Protein AF-A0A937SEG9-F1 (afdb_monomer_lite)

Structure (mmCIF, N/CA/C/O backbone):
data_AF-A0A937SEG9-F1
#
_entry.id   AF-A0A937SEG9-F1
#
loop_
_atom_site.group_PDB
_atom_site.id
_atom_site.type_symbol
_atom_site.label_atom_id
_atom_site.label_alt_id
_atom_site.label_comp_id
_atom_site.label_asym_id
_atom_site.label_entity_id
_atom_site.label_seq_id
_atom_site.pdbx_PDB_ins_code
_atom_site.Cartn_x
_atom_site.Cartn_y
_atom_site.Cartn_z
_atom_site.occupancy
_atom_site.B_iso_or_equiv
_atom_site.auth_seq_id
_atom_site.auth_comp_id
_atom_site.auth_asym_id
_atom_site.auth_atom_id
_atom_site.pdbx_PDB_model_num
ATOM 1 N N . MET A 1 1 ? -4.144 3.772 30.340 1.00 59.12 1 MET A N 1
ATOM 2 C CA . MET A 1 1 ? -4.067 3.824 28.862 1.00 59.12 1 MET A CA 1
ATOM 3 C C . MET A 1 1 ? -5.266 4.599 28.363 1.00 59.12 1 MET A C 1
ATOM 5 O O . MET A 1 1 ? -6.378 4.267 28.757 1.00 59.12 1 MET A O 1
ATOM 9 N N . SER A 1 2 ? -5.044 5.672 27.604 1.00 72.81 2 SER A N 1
ATOM 10 C CA . SER A 1 2 ? -6.135 6.532 27.136 1.00 72.81 2 SER A CA 1
ATOM 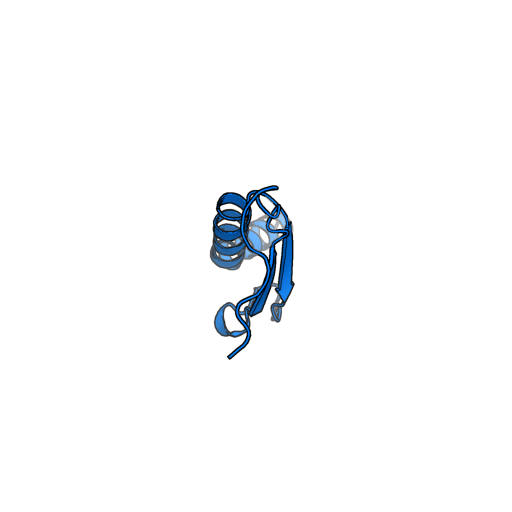11 C C . SER A 1 2 ? -6.930 5.826 26.029 1.00 72.81 2 SER A C 1
ATOM 13 O O . SER A 1 2 ? -6.385 5.053 25.240 1.00 72.81 2 SER A O 1
ATOM 15 N N . THR A 1 3 ? -8.236 6.072 25.963 1.00 74.31 3 THR A N 1
ATOM 16 C CA . THR A 1 3 ? -9.132 5.517 24.932 1.00 74.31 3 THR A CA 1
ATOM 17 C C . THR A 1 3 ? -8.679 5.875 23.511 1.00 74.31 3 THR A C 1
ATOM 19 O O . THR A 1 3 ? -8.847 5.077 22.594 1.00 74.31 3 THR A O 1
ATOM 22 N N . LEU A 1 4 ? -8.024 7.027 23.342 1.00 72.94 4 LEU A N 1
ATOM 23 C CA . LEU A 1 4 ? -7.460 7.499 22.075 1.00 72.94 4 LEU A CA 1
ATOM 24 C C . LEU A 1 4 ? -6.316 6.608 21.561 1.00 72.94 4 LEU A C 1
ATOM 26 O O . LEU A 1 4 ? -6.280 6.279 20.375 1.00 72.94 4 LEU A O 1
ATOM 30 N N . GLU A 1 5 ? -5.417 6.160 22.443 1.00 72.31 5 GLU A N 1
ATOM 31 C CA . GLU A 1 5 ? -4.313 5.260 22.073 1.00 72.31 5 GLU A CA 1
ATOM 32 C C . GLU A 1 5 ? -4.816 3.886 21.616 1.00 72.31 5 GLU A C 1
ATOM 34 O O . GLU A 1 5 ? -4.253 3.281 20.702 1.00 72.31 5 GLU A O 1
ATOM 39 N N . SER A 1 6 ? -5.893 3.396 22.236 1.00 81.44 6 SER A N 1
ATOM 40 C CA . SER A 1 6 ? -6.530 2.129 21.863 1.00 81.44 6 SER A CA 1
ATOM 41 C C . SER A 1 6 ? -7.100 2.190 20.441 1.00 81.44 6 SER A C 1
ATOM 43 O O . SER A 1 6 ? -6.835 1.309 19.619 1.00 81.44 6 SER A O 1
ATOM 45 N N . THR A 1 7 ? -7.807 3.272 20.109 1.00 84.44 7 THR A N 1
ATOM 46 C CA . THR A 1 7 ? -8.417 3.469 18.786 1.00 84.44 7 THR A CA 1
ATOM 47 C C . THR A 1 7 ? -7.370 3.635 17.686 1.00 84.44 7 THR A C 1
ATOM 49 O O . THR A 1 7 ? -7.496 3.032 16.619 1.00 84.44 7 THR A O 1
ATOM 52 N N . ALA A 1 8 ? -6.301 4.394 17.947 1.00 86.12 8 ALA A N 1
ATOM 53 C CA . ALA A 1 8 ? -5.209 4.569 16.991 1.00 86.12 8 ALA A CA 1
ATOM 54 C C . ALA A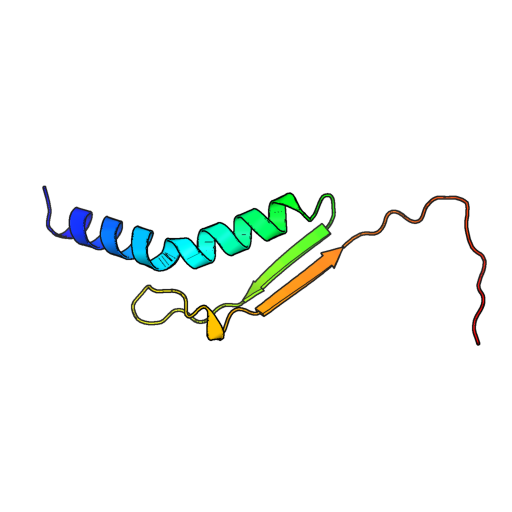 1 8 ? -4.533 3.231 16.649 1.00 86.12 8 ALA A C 1
ATOM 56 O O . ALA A 1 8 ? -4.317 2.924 15.476 1.00 86.12 8 ALA A O 1
ATOM 57 N N . LYS A 1 9 ? -4.275 2.388 17.659 1.00 88.69 9 LYS A N 1
ATOM 58 C CA . LYS A 1 9 ? -3.734 1.038 17.445 1.00 88.69 9 LYS A CA 1
ATOM 59 C C . LYS A 1 9 ? -4.671 0.176 16.603 1.00 88.69 9 LYS A C 1
ATOM 61 O O . LYS A 1 9 ? -4.213 -0.484 15.675 1.00 88.69 9 LYS A O 1
ATOM 66 N N . GLN A 1 10 ? -5.976 0.201 16.878 1.00 90.19 10 GLN A N 1
ATOM 67 C CA . GLN A 1 10 ? -6.956 -0.558 16.092 1.00 90.19 10 GLN A CA 1
ATOM 68 C C . GLN A 1 10 ? -6.986 -0.131 14.620 1.00 90.19 10 GLN A C 1
ATOM 70 O O . GLN A 1 10 ? -7.022 -0.990 13.740 1.00 90.19 10 GLN A O 1
ATOM 75 N N . LEU A 1 11 ? -6.937 1.174 14.336 1.00 90.31 11 LEU A N 1
ATOM 76 C CA . LEU A 1 11 ? -6.871 1.679 12.962 1.00 90.31 11 LEU A CA 1
ATOM 77 C C . LEU A 1 11 ? -5.582 1.253 12.257 1.00 90.31 11 LEU A C 1
ATOM 79 O O . LEU A 1 11 ? -5.621 0.903 11.077 1.00 90.31 11 LEU A O 1
ATOM 83 N N . LEU A 1 12 ? -4.461 1.220 12.978 1.00 90.94 12 LEU A N 1
ATOM 84 C CA . LEU A 1 12 ? -3.192 0.743 12.438 1.00 90.94 12 LEU A CA 1
ATOM 85 C C . LEU A 1 12 ? -3.292 -0.730 12.009 1.00 90.94 12 LEU A C 1
ATOM 87 O O . LEU A 1 12 ? -2.967 -1.063 10.871 1.00 90.94 12 LEU A O 1
ATOM 91 N N . TYR A 1 13 ? -3.832 -1.595 12.876 1.00 93.81 13 TYR A N 1
ATOM 92 C CA . TYR A 1 13 ? -4.028 -3.015 12.561 1.00 93.81 13 TYR A CA 1
ATOM 93 C C . TYR A 1 13 ? -4.970 -3.233 11.374 1.00 93.81 13 TYR A C 1
ATOM 95 O O . TYR A 1 13 ? -4.709 -4.084 10.527 1.00 93.81 13 TYR A O 1
ATOM 103 N N . ARG A 1 14 ? -6.045 -2.444 11.269 1.00 94.62 14 ARG A N 1
ATOM 104 C CA . ARG A 1 14 ? -6.997 -2.542 10.150 1.00 94.62 14 ARG A CA 1
ATOM 105 C C . ARG A 1 14 ? -6.392 -2.131 8.806 1.00 94.62 14 ARG A C 1
ATOM 107 O O . ARG A 1 14 ? -6.840 -2.622 7.776 1.00 94.62 14 ARG A O 1
ATOM 114 N N . ASN A 1 15 ? -5.372 -1.272 8.807 1.00 96.31 15 ASN A N 1
ATOM 115 C CA . ASN A 1 15 ? -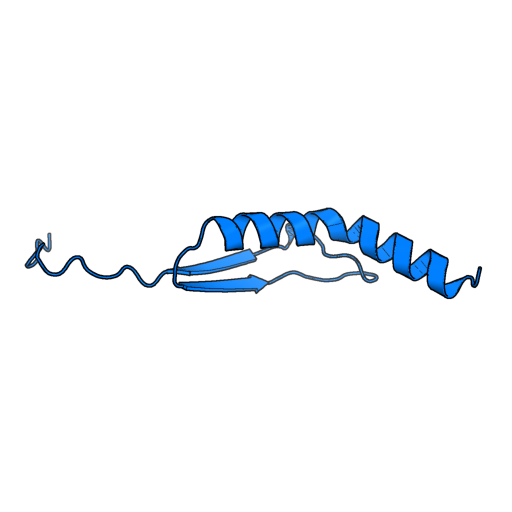4.669 -0.832 7.598 1.00 96.31 15 ASN A CA 1
ATOM 116 C C . ASN A 1 15 ? -3.411 -1.657 7.277 1.00 96.31 15 ASN A C 1
ATOM 118 O O . ASN A 1 15 ? -2.745 -1.387 6.276 1.00 96.31 15 ASN A O 1
ATOM 122 N N . LEU A 1 16 ? -3.105 -2.690 8.068 1.00 96.12 16 LEU A N 1
ATOM 123 C CA . LEU A 1 16 ? -1.980 -3.590 7.814 1.00 96.12 16 LEU A CA 1
ATOM 124 C C . LEU A 1 16 ? -1.964 -4.170 6.381 1.00 96.12 16 LEU A C 1
ATOM 126 O O . LEU A 1 16 ? -0.886 -4.205 5.785 1.00 96.12 16 LEU A O 1
ATOM 130 N N . PRO A 1 17 ? -3.108 -4.549 5.766 1.00 95.81 17 PRO A N 1
ATOM 131 C CA . PRO A 1 17 ? -3.116 -5.037 4.386 1.00 95.81 17 PRO A CA 1
ATOM 132 C C . PRO A 1 17 ? -2.616 -4.008 3.364 1.00 95.81 17 PRO A C 1
ATOM 134 O O . PRO A 1 17 ? -1.893 -4.370 2.436 1.00 95.81 17 PRO A O 1
ATOM 137 N N . LEU A 1 18 ? -2.962 -2.726 3.539 1.00 96.50 18 LEU A N 1
ATOM 138 C CA . LEU A 1 18 ? -2.469 -1.653 2.673 1.00 96.50 18 LEU A CA 1
ATOM 139 C C . LEU A 1 18 ? -0.956 -1.496 2.829 1.00 96.50 18 LEU A C 1
ATOM 141 O O . LEU A 1 18 ? -0.245 -1.367 1.834 1.00 96.50 18 LEU A O 1
ATOM 145 N N . HIS A 1 19 ? -0.465 -1.528 4.069 1.00 96.06 19 HIS A N 1
ATOM 146 C CA . HIS A 1 19 ? 0.959 -1.380 4.345 1.00 96.06 19 HIS A CA 1
ATOM 147 C C . HIS A 1 19 ? 1.777 -2.490 3.673 1.00 96.06 19 HIS A C 1
ATOM 149 O O . HIS A 1 19 ? 2.713 -2.201 2.929 1.00 96.06 19 HIS A O 1
ATOM 155 N N . LEU A 1 20 ? 1.340 -3.743 3.824 1.00 96.12 20 LEU A N 1
ATOM 156 C CA . LEU A 1 20 ? 1.988 -4.902 3.212 1.00 96.12 20 LEU A CA 1
ATOM 157 C C . LEU A 1 20 ? 1.968 -4.841 1.676 1.00 96.12 20 LEU A C 1
ATOM 159 O O . LEU A 1 20 ? 2.953 -5.202 1.026 1.00 96.12 20 LEU A O 1
ATOM 163 N N . ALA A 1 21 ? 0.878 -4.349 1.078 1.00 95.25 21 ALA A N 1
ATOM 164 C CA . ALA A 1 21 ? 0.796 -4.149 -0.368 1.00 95.25 21 ALA A CA 1
ATOM 165 C C . ALA A 1 21 ? 1.816 -3.108 -0.862 1.00 95.25 21 ALA A C 1
ATOM 167 O O . ALA A 1 21 ? 2.493 -3.339 -1.865 1.00 95.25 21 ALA A O 1
ATOM 168 N N . ILE A 1 22 ? 1.971 -1.992 -0.142 1.00 95.75 22 ILE A N 1
ATOM 169 C CA . ILE A 1 22 ? 2.956 -0.954 -0.474 1.00 95.75 22 ILE A CA 1
ATOM 170 C C . ILE A 1 22 ? 4.378 -1.516 -0.382 1.00 95.75 22 ILE A C 1
ATOM 172 O O . ILE A 1 22 ? 5.144 -1.394 -1.338 1.00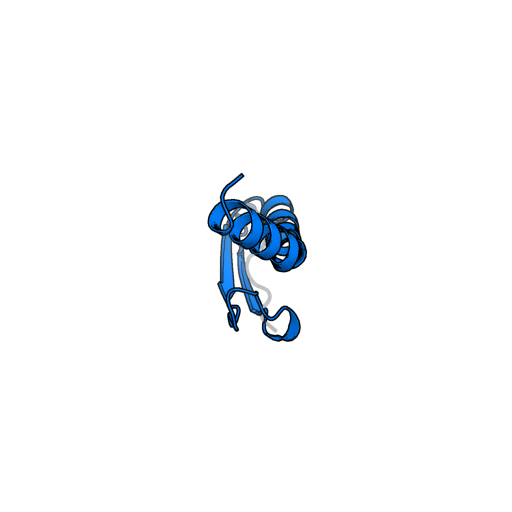 95.75 22 ILE A O 1
ATOM 176 N N . GLU A 1 23 ? 4.726 -2.175 0.724 1.00 96.00 23 GLU A N 1
ATOM 177 C CA . GLU A 1 23 ? 6.064 -2.745 0.931 1.00 96.00 23 GLU A CA 1
ATOM 178 C C . GLU A 1 23 ? 6.421 -3.796 -0.127 1.00 96.00 23 GLU A C 1
ATOM 180 O O . GLU A 1 23 ? 7.535 -3.817 -0.663 1.00 96.00 23 GLU A O 1
ATOM 185 N N . THR A 1 24 ? 5.452 -4.635 -0.495 1.00 94.81 24 THR A N 1
ATOM 186 C CA . THR A 1 24 ? 5.631 -5.647 -1.542 1.00 94.81 24 THR A CA 1
ATOM 187 C C . THR A 1 24 ? 5.954 -5.003 -2.889 1.00 94.81 24 THR A C 1
ATOM 189 O O . THR A 1 24 ? 6.781 -5.511 -3.643 1.00 94.81 24 THR A O 1
ATOM 192 N N . GLU A 1 25 ? 5.330 -3.875 -3.217 1.00 93.69 25 GLU A N 1
ATOM 193 C CA . GLU A 1 25 ? 5.536 -3.234 -4.515 1.00 93.69 25 GLU A CA 1
ATOM 194 C C . GLU A 1 25 ? 6.796 -2.382 -4.586 1.00 93.69 25 GLU A C 1
ATOM 196 O O . GLU A 1 25 ? 7.478 -2.358 -5.619 1.00 93.69 25 GLU A O 1
ATOM 201 N N . VAL A 1 26 ? 7.140 -1.731 -3.476 1.00 91.62 26 VAL A N 1
ATOM 202 C CA . VAL A 1 26 ? 8.394 -0.991 -3.335 1.00 91.62 26 VAL A CA 1
ATOM 203 C C . VAL A 1 26 ? 9.584 -1.949 -3.390 1.00 91.62 26 VAL A C 1
ATOM 205 O O . VAL A 1 26 ? 10.511 -1.705 -4.157 1.00 91.62 26 VAL A O 1
ATOM 208 N N . SER A 1 27 ? 9.539 -3.085 -2.683 1.00 91.94 27 SER A N 1
ATOM 209 C CA . SER A 1 27 ? 10.631 -4.076 -2.705 1.00 91.94 27 SER A CA 1
ATOM 210 C C . SER A 1 27 ? 10.881 -4.683 -4.094 1.00 91.94 27 SER A C 1
ATOM 212 O O . SER A 1 27 ? 12.010 -5.043 -4.420 1.00 91.94 27 SER A O 1
ATOM 214 N N . ARG A 1 28 ? 9.852 -4.753 -4.948 1.00 89.31 28 ARG A N 1
ATOM 215 C CA . ARG A 1 28 ? 9.947 -5.248 -6.335 1.00 89.31 28 ARG A CA 1
ATOM 216 C C . ARG A 1 28 ? 10.378 -4.189 -7.351 1.00 89.31 28 ARG A C 1
ATOM 218 O O . ARG A 1 28 ? 10.736 -4.534 -8.480 1.00 89.31 28 ARG A O 1
ATOM 225 N N . THR A 1 29 ? 10.300 -2.906 -7.008 1.00 85.12 29 THR A N 1
ATOM 226 C CA . THR A 1 29 ? 10.562 -1.807 -7.944 1.00 85.12 29 THR A CA 1
ATOM 227 C C . THR A 1 29 ? 11.903 -1.166 -7.626 1.00 85.12 29 THR A C 1
ATOM 229 O O . THR A 1 29 ? 11.988 -0.215 -6.861 1.00 85.12 29 THR A O 1
ATOM 232 N N . GLN A 1 30 ? 12.961 -1.672 -8.260 1.00 82.69 30 GLN A N 1
ATOM 233 C CA . GLN A 1 30 ? 14.325 -1.190 -8.031 1.00 82.69 30 GLN A CA 1
ATOM 234 C C . GLN A 1 30 ? 14.524 0.279 -8.450 1.00 82.69 30 GLN A C 1
ATOM 236 O O . GLN A 1 30 ? 15.178 1.039 -7.744 1.00 82.69 30 GLN A O 1
ATOM 241 N N . TYR A 1 31 ? 13.953 0.681 -9.593 1.00 83.06 31 TYR A N 1
ATOM 242 C CA . TYR A 1 31 ? 14.000 2.056 -10.094 1.00 83.06 31 TYR A CA 1
ATOM 243 C C . TYR A 1 31 ? 12.684 2.428 -10.776 1.00 83.06 31 TYR A C 1
ATOM 245 O O . TYR A 1 31 ? 12.239 1.773 -11.724 1.00 83.06 31 TYR A O 1
ATOM 253 N N . GLY A 1 32 ? 12.067 3.513 -10.325 1.00 86.81 32 GLY A N 1
ATOM 254 C CA . GLY A 1 32 ? 10.830 4.015 -10.903 1.00 86.81 32 GLY A CA 1
ATOM 255 C C . GLY A 1 32 ? 10.015 4.822 -9.909 1.00 86.81 32 GLY A C 1
ATOM 256 O O . GLY A 1 32 ? 10.482 5.165 -8.828 1.00 86.81 32 GLY A O 1
ATOM 257 N N . GLN A 1 33 ? 8.784 5.104 -10.308 1.00 91.25 33 GLN A N 1
ATOM 258 C CA . GLN A 1 33 ? 7.773 5.747 -9.487 1.00 91.25 33 GLN A CA 1
ATOM 259 C C . GLN A 1 33 ? 6.563 4.820 -9.381 1.00 91.25 33 GLN A C 1
ATOM 261 O O . GLN A 1 33 ? 6.147 4.222 -10.376 1.00 91.25 33 GLN A O 1
ATOM 266 N N . ILE A 1 34 ? 5.996 4.717 -8.182 1.00 94.19 34 ILE A N 1
ATOM 267 C CA . ILE A 1 34 ? 4.754 3.988 -7.929 1.00 94.19 34 ILE A CA 1
ATOM 268 C C . ILE A 1 34 ? 3.748 4.968 -7.336 1.00 94.19 34 ILE A C 1
ATOM 270 O O . ILE A 1 34 ? 4.065 5.688 -6.392 1.00 94.19 34 ILE A O 1
ATOM 274 N N . THR A 1 35 ? 2.540 4.984 -7.883 1.00 95.94 35 THR A N 1
ATOM 275 C CA . THR A 1 35 ? 1.406 5.736 -7.355 1.00 95.94 35 THR A CA 1
ATOM 276 C C . THR A 1 35 ? 0.350 4.745 -6.889 1.00 95.94 35 THR A C 1
ATOM 278 O O . THR A 1 35 ? -0.149 3.944 -7.679 1.00 95.94 35 THR A O 1
ATOM 281 N N . PHE A 1 36 ? 0.009 4.813 -5.604 1.00 96.31 36 PHE A N 1
ATOM 282 C CA . PHE A 1 36 ? -1.064 4.031 -4.999 1.00 96.31 36 PHE A CA 1
ATOM 283 C C . PHE A 1 36 ? -2.278 4.937 -4.823 1.00 96.31 36 PHE A C 1
ATOM 285 O O . PHE A 1 36 ? -2.202 5.947 -4.127 1.00 96.31 36 PHE A O 1
ATOM 292 N N . ASN A 1 37 ? -3.390 4.572 -5.447 1.00 97.50 37 ASN A N 1
ATOM 293 C CA . ASN A 1 37 ? -4.669 5.244 -5.274 1.00 97.50 37 ASN A CA 1
ATOM 294 C C . ASN A 1 37 ? -5.596 4.298 -4.517 1.00 97.50 37 ASN A C 1
ATOM 296 O O . ASN A 1 37 ? -5.786 3.159 -4.938 1.00 97.50 37 ASN A O 1
ATOM 300 N N . VAL A 1 38 ? -6.158 4.751 -3.401 1.00 97.25 38 VAL A N 1
ATOM 301 C CA . VAL A 1 38 ? -7.064 3.947 -2.576 1.00 97.25 38 VAL A CA 1
ATOM 302 C C . VAL A 1 38 ? -8.117 4.844 -1.946 1.00 97.25 38 VAL A C 1
ATOM 304 O O . VAL A 1 38 ? -7.828 5.972 -1.546 1.00 97.25 38 VAL A O 1
ATOM 307 N N . ILE A 1 39 ? -9.346 4.346 -1.853 1.00 97.62 39 ILE A N 1
ATOM 308 C CA . ILE A 1 39 ? -10.421 5.029 -1.137 1.00 97.62 39 ILE A CA 1
ATOM 309 C C . ILE A 1 39 ? -10.312 4.679 0.347 1.00 97.62 39 ILE A C 1
ATOM 311 O O . ILE A 1 39 ? -10.233 3.507 0.718 1.00 97.62 39 ILE A O 1
ATOM 315 N N . ILE A 1 40 ? -10.351 5.696 1.205 1.00 96.38 40 ILE A N 1
ATOM 316 C CA . ILE A 1 40 ? -10.417 5.528 2.659 1.00 96.38 40 ILE A CA 1
ATOM 317 C C . ILE A 1 40 ? -11.870 5.716 3.098 1.00 96.38 40 ILE A C 1
ATOM 319 O O . ILE A 1 40 ? -12.509 6.700 2.728 1.00 96.38 40 ILE A O 1
ATOM 323 N N . ARG A 1 41 ? -12.391 4.780 3.895 1.00 95.50 41 ARG A N 1
ATOM 324 C CA . ARG A 1 41 ? -13.694 4.901 4.568 1.00 95.50 41 ARG A CA 1
ATOM 325 C C . ARG A 1 41 ? -13.514 4.591 6.045 1.00 95.50 41 ARG A C 1
ATOM 327 O O . ARG A 1 41 ? -12.869 3.601 6.377 1.00 95.50 41 ARG A O 1
ATOM 334 N N . ASP A 1 42 ? -14.017 5.467 6.909 1.00 93.00 42 ASP A N 1
ATOM 335 C CA . ASP A 1 42 ? -13.908 5.344 8.371 1.00 93.00 42 ASP A CA 1
ATOM 336 C C . ASP A 1 42 ? -12.468 5.109 8.867 1.00 93.00 42 ASP A C 1
ATOM 338 O O . ASP A 1 42 ? -12.209 4.323 9.778 1.00 93.00 42 ASP A O 1
ATOM 342 N N . GLY A 1 43 ? -11.498 5.765 8.219 1.00 91.44 43 GLY A N 1
ATOM 343 C CA . GLY A 1 43 ? -10.073 5.628 8.539 1.00 91.44 43 GLY A CA 1
ATOM 344 C C . GLY A 1 43 ? -9.434 4.301 8.107 1.00 91.44 43 GLY A C 1
ATOM 345 O O . GLY A 1 43 ? -8.279 4.051 8.450 1.00 91.44 43 GLY A O 1
ATOM 346 N N . VAL A 1 44 ? -10.146 3.454 7.355 1.00 95.69 44 VAL A N 1
ATOM 347 C CA . VAL A 1 44 ? -9.653 2.170 6.839 1.00 95.69 44 VAL A CA 1
ATOM 348 C C . VAL A 1 44 ? -9.613 2.182 5.312 1.00 95.69 44 VAL A C 1
ATOM 350 O O . VAL A 1 44 ? -10.587 2.527 4.634 1.00 95.69 44 VAL A O 1
ATOM 353 N N . ALA A 1 45 ? -8.471 1.780 4.764 1.00 96.75 45 ALA A N 1
ATOM 354 C CA . ALA A 1 45 ? -8.258 1.631 3.337 1.00 96.75 45 ALA A CA 1
ATOM 355 C C . ALA A 1 45 ? -9.122 0.504 2.756 1.00 96.75 45 ALA A C 1
ATOM 357 O O . ALA A 1 45 ? -9.083 -0.643 3.204 1.00 96.75 45 ALA A O 1
ATOM 358 N N . GLN A 1 46 ? -9.896 0.828 1.725 1.00 97.38 46 GLN A N 1
ATOM 359 C CA . GLN A 1 46 ? -10.744 -0.129 1.025 1.00 97.38 46 GLN A CA 1
ATOM 360 C C . GLN A 1 46 ? -9.907 -0.861 -0.027 1.00 97.38 46 GLN A C 1
ATOM 362 O O . GLN A 1 46 ? -9.700 -0.358 -1.131 1.00 97.38 46 GLN A O 1
ATOM 367 N N . MET A 1 47 ? -9.396 -2.045 0.313 1.00 95.75 47 MET A N 1
ATOM 368 C CA . MET A 1 47 ? -8.432 -2.771 -0.529 1.00 95.75 47 MET A CA 1
ATOM 369 C C . MET A 1 47 ? -8.972 -3.154 -1.913 1.00 95.75 47 MET A C 1
ATOM 371 O O . MET A 1 47 ? -8.208 -3.217 -2.869 1.00 95.75 47 MET A O 1
ATOM 375 N N . ASN A 1 48 ? -10.284 -3.345 -2.052 1.00 96.44 48 ASN A N 1
ATOM 376 C CA . ASN A 1 48 ? -10.947 -3.568 -3.342 1.00 96.44 48 ASN A CA 1
ATOM 377 C C . ASN A 1 48 ? -10.884 -2.353 -4.290 1.00 96.44 48 ASN A C 1
ATOM 379 O O . ASN A 1 48 ? -11.089 -2.508 -5.488 1.00 96.44 48 ASN A O 1
ATOM 383 N N . SER A 1 49 ? -10.613 -1.158 -3.761 1.00 96.81 49 SER A N 1
ATOM 384 C CA . SER A 1 49 ? -10.442 0.080 -4.531 1.00 96.81 49 SER A CA 1
ATOM 385 C C . SER A 1 49 ? -8.979 0.416 -4.826 1.00 96.81 49 SER A C 1
ATOM 387 O O . SER A 1 49 ? -8.702 1.461 -5.414 1.00 96.81 49 SER A O 1
ATOM 389 N N . LEU A 1 50 ? -8.038 -0.431 -4.392 1.00 97.06 50 LEU A N 1
ATOM 390 C CA . LEU A 1 50 ? -6.614 -0.177 -4.562 1.00 97.06 50 LEU A CA 1
ATOM 391 C C . LEU A 1 50 ? -6.230 -0.269 -6.043 1.00 97.06 50 LEU A C 1
ATOM 393 O O . LEU A 1 50 ? -6.294 -1.333 -6.654 1.00 97.06 50 LEU A O 1
ATOM 397 N N . ASN A 1 51 ? -5.764 0.847 -6.591 1.00 97.00 51 ASN A N 1
ATOM 398 C CA . ASN A 1 51 ? -5.178 0.928 -7.920 1.00 97.00 51 ASN A CA 1
ATOM 399 C C . ASN A 1 51 ? -3.698 1.312 -7.809 1.00 97.00 51 ASN A C 1
ATOM 401 O O . ASN A 1 51 ? -3.351 2.304 -7.165 1.00 97.00 51 ASN A O 1
ATOM 405 N N . ILE A 1 52 ? -2.826 0.532 -8.448 1.00 95.00 52 ILE A N 1
ATOM 406 C 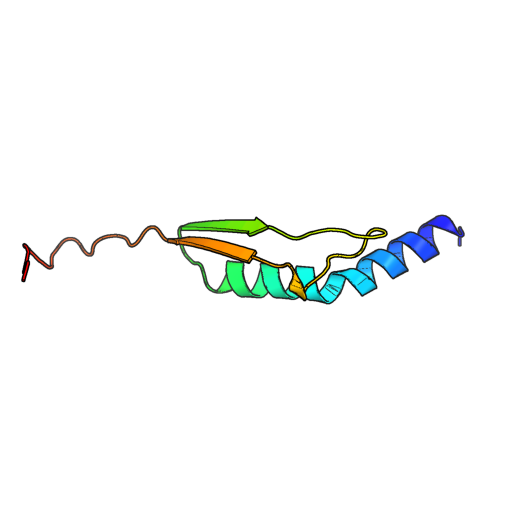CA 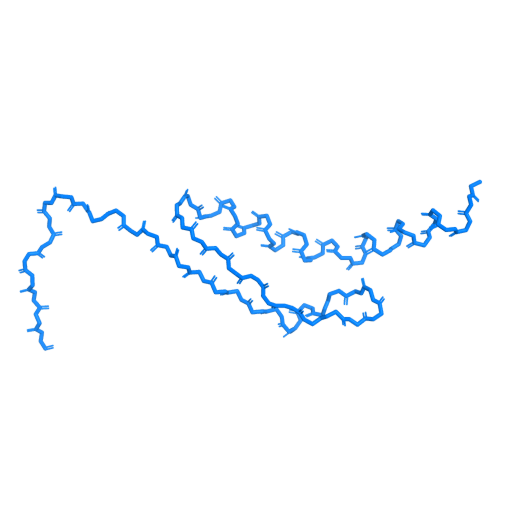. ILE A 1 52 ? -1.371 0.688 -8.376 1.00 95.00 52 ILE A CA 1
ATOM 407 C C . ILE A 1 52 ? -0.842 1.004 -9.771 1.00 95.00 52 ILE A C 1
ATOM 409 O O . ILE A 1 52 ? -0.784 0.136 -10.641 1.00 95.00 52 ILE A O 1
ATOM 413 N N . VAL A 1 53 ? -0.406 2.244 -9.972 1.00 93.44 53 VAL A N 1
ATOM 414 C CA . VAL A 1 53 ? 0.186 2.705 -11.231 1.00 93.44 53 VAL A CA 1
ATOM 415 C C . VAL A 1 53 ? 1.702 2.735 -11.078 1.00 93.44 53 VAL A C 1
ATOM 417 O O . VAL A 1 53 ? 2.224 3.377 -10.170 1.00 93.44 53 VAL A O 1
ATOM 420 N N . LYS A 1 54 ? 2.426 2.035 -11.956 1.00 90.88 54 LYS A N 1
ATOM 421 C CA . LYS A 1 54 ? 3.890 1.915 -11.893 1.00 90.88 54 LYS A CA 1
ATOM 422 C C . LYS A 1 54 ? 4.523 2.487 -13.152 1.00 90.88 54 LYS A C 1
ATOM 424 O O . LYS A 1 54 ? 4.336 1.947 -14.236 1.00 90.88 54 LYS A O 1
ATOM 429 N N . ASN A 1 55 ? 5.357 3.503 -12.979 1.00 88.12 55 ASN A N 1
ATOM 430 C CA . ASN A 1 55 ? 6.211 4.054 -14.022 1.00 88.12 55 ASN A CA 1
ATOM 431 C C . ASN A 1 55 ? 7.648 3.597 -13.773 1.00 88.12 55 ASN A C 1
ATOM 433 O O . ASN A 1 55 ? 8.412 4.229 -13.039 1.00 88.12 55 ASN A O 1
ATOM 437 N N . LYS A 1 56 ? 8.017 2.458 -14.365 1.00 78.19 56 LYS A N 1
ATOM 438 C CA . LYS A 1 56 ? 9.384 1.933 -14.290 1.00 78.19 56 LYS A CA 1
ATOM 439 C C . LYS A 1 56 ? 10.265 2.667 -15.293 1.00 78.19 56 LYS A C 1
ATOM 441 O O . LYS A 1 56 ? 9.960 2.700 -16.482 1.00 78.19 56 LYS A O 1
ATOM 446 N N . ARG A 1 57 ? 11.393 3.209 -14.832 1.00 67.75 57 ARG A N 1
ATOM 447 C CA . ARG A 1 57 ? 12.453 3.657 -15.741 1.00 67.75 57 ARG A CA 1
ATOM 448 C C . ARG A 1 57 ? 13.294 2.441 -16.089 1.00 67.75 57 ARG A C 1
ATOM 450 O O . ARG A 1 57 ? 14.190 2.066 -15.338 1.00 67.75 57 ARG A O 1
ATOM 457 N N . ILE A 1 58 ? 12.984 1.802 -17.212 1.00 67.38 58 ILE A N 1
ATOM 458 C CA . ILE A 1 58 ? 13.881 0.798 -17.776 1.00 67.38 58 ILE A CA 1
ATOM 459 C C . ILE A 1 58 ? 15.109 1.569 -18.254 1.00 67.38 58 ILE A C 1
ATOM 461 O O . ILE A 1 58 ? 15.016 2.420 -19.138 1.00 67.38 58 ILE A O 1
ATOM 465 N N . ARG A 1 59 ? 16.265 1.324 -17.631 1.00 61.69 59 ARG A N 1
ATOM 466 C CA . ARG A 1 59 ? 17.536 1.763 -18.201 1.00 61.69 59 ARG A CA 1
ATOM 467 C C . ARG A 1 59 ? 17.658 0.982 -19.504 1.00 61.69 59 ARG A C 1
ATOM 469 O O . ARG A 1 59 ? 17.858 -0.229 -19.450 1.00 61.69 59 ARG A O 1
ATOM 476 N N . TYR A 1 60 ? 17.452 1.638 -20.648 1.00 57.25 60 TYR A N 1
ATOM 477 C CA . TYR A 1 60 ? 17.784 1.043 -21.939 1.00 57.25 60 TYR A CA 1
ATOM 478 C C . TYR A 1 60 ? 19.199 0.489 -21.787 1.00 57.25 60 TYR A C 1
ATOM 480 O O . TYR A 1 60 ? 20.116 1.241 -21.438 1.00 57.25 60 TYR A O 1
ATOM 488 N N . LYS A 1 61 ? 19.373 -0.831 -21.926 1.00 55.97 61 LYS A N 1
ATOM 489 C CA . LYS A 1 61 ? 20.717 -1.385 -22.066 1.00 55.97 61 LYS A CA 1
ATOM 490 C C . LYS A 1 61 ? 21.302 -0.642 -23.259 1.00 55.97 61 LYS A C 1
ATOM 492 O O . LYS A 1 61 ? 20.770 -0.751 -24.358 1.00 55.97 61 LYS A O 1
ATOM 497 N N . ALA A 1 62 ? 22.322 0.178 -23.024 1.00 54.19 62 ALA A N 1
ATOM 498 C CA . ALA A 1 62 ? 23.060 0.816 -24.097 1.00 54.19 62 ALA A CA 1
ATOM 499 C C . ALA A 1 62 ? 23.672 -0.315 -24.939 1.00 54.19 62 ALA A C 1
ATOM 501 O O . ALA A 1 62 ? 24.686 -0.883 -24.545 1.00 54.19 62 ALA A O 1
ATOM 502 N N . GLY A 1 63 ? 22.985 -0.726 -26.012 1.00 55.84 63 GLY A N 1
ATOM 503 C CA . GLY A 1 63 ? 23.470 -1.772 -26.913 1.00 55.84 63 GLY A CA 1
ATOM 504 C C . GLY A 1 63 ? 22.452 -2.599 -27.710 1.00 55.84 63 GLY A C 1
ATOM 505 O O . GLY A 1 63 ? 22.910 -3.320 -28.583 1.00 55.84 63 GLY A O 1
ATOM 506 N N . ILE A 1 64 ? 21.135 -2.557 -27.461 1.00 58.59 64 ILE A N 1
ATOM 507 C CA . ILE A 1 64 ? 20.124 -3.355 -28.209 1.00 58.59 64 ILE A CA 1
ATOM 508 C C . ILE A 1 64 ? 18.783 -2.588 -28.106 1.00 58.59 64 ILE A C 1
ATOM 510 O O . ILE A 1 64 ? 18.394 -2.257 -26.991 1.00 58.59 64 ILE A O 1
ATOM 514 N N . ASP A 1 65 ? 18.030 -2.178 -29.125 1.00 50.94 65 ASP A N 1
ATOM 515 C CA . ASP A 1 65 ? 17.968 -2.548 -30.533 1.00 50.94 65 ASP A CA 1
ATOM 516 C C . ASP A 1 65 ? 17.477 -1.344 -31.351 1.00 50.94 65 ASP A C 1
ATOM 518 O O . ASP A 1 65 ? 16.606 -0.586 -30.902 1.00 50.94 65 ASP A O 1
ATOM 522 N N . LYS A 1 66 ? 18.006 -1.169 -32.561 1.00 50.28 66 LYS A N 1
ATOM 523 C CA . LYS A 1 66 ? 17.392 -0.282 -33.550 1.00 50.28 66 LYS A CA 1
ATOM 524 C C . LYS A 1 66 ? 16.207 -1.034 -34.148 1.00 50.28 66 LYS A C 1
ATOM 526 O O . LYS A 1 66 ? 16.395 -1.804 -35.067 1.00 50.28 66 LYS A O 1
ATOM 531 N N . GLY A 1 67 ? 15.023 -0.735 -33.621 1.00 56.09 67 GLY A N 1
ATOM 532 C CA . GLY A 1 67 ? 13.730 -0.780 -34.300 1.00 56.09 67 GLY A CA 1
ATOM 533 C C . GLY A 1 67 ? 13.431 -1.962 -35.216 1.00 56.09 67 GLY A C 1
ATOM 534 O O . GLY A 1 67 ? 13.742 -1.890 -36.395 1.00 56.09 67 GLY A O 1
ATOM 535 N N . ASP A 1 68 ? 12.604 -2.876 -34.721 1.00 50.78 68 ASP A N 1
ATOM 536 C CA . ASP A 1 68 ? 11.624 -3.556 -35.560 1.00 50.78 68 ASP A CA 1
ATOM 537 C C . ASP A 1 68 ? 10.240 -3.000 -35.212 1.00 50.78 68 ASP A C 1
ATOM 539 O O . ASP A 1 68 ? 9.695 -3.212 -34.127 1.00 50.78 68 ASP A O 1
ATOM 543 N N . ARG A 1 69 ? 9.728 -2.170 -36.125 1.00 45.62 69 ARG A N 1
ATOM 544 C CA . ARG A 1 69 ? 8.307 -1.844 -36.235 1.00 45.62 69 ARG A CA 1
ATOM 545 C C . ARG A 1 69 ? 7.732 -2.823 -37.257 1.00 45.62 69 ARG A C 1
ATOM 547 O O . ARG A 1 69 ? 8.134 -2.748 -38.416 1.00 45.62 69 ARG A O 1
ATOM 554 N N . GLU A 1 70 ? 6.813 -3.678 -36.827 1.00 43.78 70 GLU A N 1
ATOM 555 C CA . GLU A 1 70 ? 5.746 -4.209 -37.688 1.00 43.78 70 GLU A CA 1
ATOM 556 C C . GLU A 1 70 ? 4.489 -3.351 -37.509 1.00 43.78 70 GLU A C 1
ATOM 558 O O . GLU A 1 70 ? 4.232 -2.916 -36.358 1.00 43.78 70 GLU A O 1
#

Foldseek 3Di:
DDPVVVVVVVLVVLQVVVVVVVVVVVVVQPAWDKDWDFDDDPSHTDVVRTDIDTGHDDPPPVPDDPDDDD

Radius of gyration: 19.14 Å; chains: 1; bounding box: 37×13×66 Å

Sequence (70 aa):
MSTLESTAKQLLYRNLPLHLAIETEVSRTQYGQITFNVIIRDGVAQMNSLNIVKNKRIRYKAGIDKGDRE

pLDDT: mean 83.66, std 16.12, range [43.78, 97.62]

Secondary structure (DSSP, 8-state):
--HHHHHHHHHHHHTHHHHHHHHHHHHH-SSEEEEEE--EETTEE-GGG-EEEEEE-----TT-------